Protein AF-A0A1Q8LIR0-F1 (afdb_monomer_lite)

pLDDT: mean 85.83, std 10.0, range [39.66, 95.12]

Radius of gyration: 16.7 Å; chains: 1; bounding box: 44×23×46 Å

Secondary structure (DSSP, 8-state):
-HHHHHHHHHHHHHHHHHHHHHHHHS-TTTHHHHHHHHHHHHHHHHHHHHHHHHHHHHHS-HHHHHHHHHHHHHHHHHHHHHHHHHSPPPP----

Sequence (95 aa):
MVARFVGGIGVGAASVVAPIYTTEIAPARLRGRLVGLVQFNVVLGVLTAYLSNWVLASLVADSVAWRWMFLVEAAPALLFFLLVFRSRKVPLAIR

Foldseek 3Di:
DVVVVVVVVVVVVCVVCVLVVLQQPDDPVCSVVSSVVVVVVVVVVVVVLVVQLVVLPVVDDPVCSVVVSVVVVVVVVVVVVVVVVVDDDDPRPDD

Structure (mmCIF, N/CA/C/O backbone):
data_AF-A0A1Q8LIR0-F1
#
_entry.id   AF-A0A1Q8LIR0-F1
#
loop_
_atom_site.group_PDB
_atom_site.id
_atom_site.type_symbol
_atom_site.label_atom_id
_atom_site.label_alt_id
_atom_site.label_comp_id
_atom_site.label_asym_id
_atom_site.label_entity_id
_atom_site.label_seq_id
_atom_site.pdbx_PDB_ins_code
_atom_site.Cartn_x
_atom_site.Cartn_y
_atom_site.Cartn_z
_atom_site.occupancy
_atom_site.B_iso_or_equiv
_atom_site.auth_seq_id
_atom_site.auth_comp_id
_atom_site.auth_asym_id
_atom_site.auth_atom_id
_atom_site.pdbx_PDB_model_num
ATOM 1 N N . MET A 1 1 ? -1.020 10.364 -17.686 1.00 78.31 1 MET A N 1
ATOM 2 C CA . MET A 1 1 ? -1.394 11.428 -16.718 1.00 78.31 1 MET A CA 1
ATOM 3 C C . MET A 1 1 ? -2.704 11.082 -16.027 1.00 78.31 1 MET A C 1
ATOM 5 O O . MET A 1 1 ? -2.699 10.972 -14.810 1.00 78.31 1 MET A O 1
ATOM 9 N N . VAL A 1 2 ? -3.770 10.778 -16.779 1.00 90.25 2 VAL A N 1
ATOM 10 C CA . VAL A 1 2 ? -5.067 10.322 -16.233 1.00 90.25 2 VAL A CA 1
ATOM 11 C C . VAL A 1 2 ? -4.926 9.175 -15.220 1.00 90.25 2 VAL A C 1
ATOM 13 O O . VAL A 1 2 ? -5.442 9.282 -14.116 1.00 90.25 2 VAL A O 1
ATOM 16 N N . ALA A 1 3 ? -4.144 8.132 -15.524 1.00 83.94 3 ALA A N 1
ATOM 17 C CA . ALA A 1 3 ? -3.935 7.011 -14.598 1.00 83.94 3 ALA A CA 1
ATOM 18 C C . ALA A 1 3 ? -3.334 7.426 -13.238 1.00 83.94 3 ALA A C 1
ATOM 20 O O . ALA A 1 3 ? -3.747 6.914 -12.203 1.00 83.94 3 ALA A O 1
ATOM 21 N N . ARG A 1 4 ? -2.404 8.394 -13.215 1.00 84.38 4 ARG A N 1
ATOM 22 C CA . ARG A 1 4 ? -1.818 8.896 -11.958 1.00 84.38 4 ARG A CA 1
ATOM 23 C C . ARG A 1 4 ? -2.799 9.769 -11.183 1.00 84.38 4 ARG A C 1
ATOM 25 O O . ARG A 1 4 ? -2.793 9.734 -9.962 1.00 84.38 4 ARG A O 1
ATOM 32 N N . PHE A 1 5 ? -3.641 10.525 -11.886 1.00 91.94 5 PHE A N 1
ATOM 33 C CA . PHE A 1 5 ? -4.692 11.326 -11.263 1.00 91.94 5 PHE A CA 1
ATOM 34 C C . PHE A 1 5 ? -5.733 10.435 -10.574 1.00 91.94 5 PHE A C 1
ATOM 36 O O . PHE A 1 5 ? -6.022 10.623 -9.396 1.00 91.94 5 PHE A O 1
ATOM 43 N N . VAL A 1 6 ? -6.218 9.405 -11.274 1.00 92.44 6 VAL A N 1
ATOM 44 C CA . VAL A 1 6 ? -7.150 8.415 -10.711 1.00 92.44 6 VAL A CA 1
ATOM 45 C C . VAL A 1 6 ? -6.507 7.660 -9.543 1.00 92.44 6 VAL A C 1
ATOM 47 O O . VAL A 1 6 ? -7.131 7.520 -8.493 1.00 92.44 6 VAL A O 1
ATOM 50 N N . GLY A 1 7 ? -5.243 7.244 -9.683 1.00 86.69 7 GLY A N 1
ATOM 51 C CA . GLY A 1 7 ? -4.482 6.633 -8.590 1.00 86.69 7 GLY A CA 1
ATOM 52 C C . GLY A 1 7 ? -4.356 7.553 -7.372 1.00 86.69 7 GLY A C 1
ATOM 53 O O . GLY A 1 7 ? -4.573 7.112 -6.250 1.00 86.69 7 GLY A O 1
ATOM 54 N N . GLY A 1 8 ? -4.102 8.847 -7.584 1.00 88.31 8 GLY A N 1
ATOM 55 C CA . GLY A 1 8 ? -4.032 9.846 -6.515 1.00 88.31 8 GLY A CA 1
ATOM 56 C C . GLY A 1 8 ? -5.345 10.001 -5.747 1.00 88.31 8 GLY A C 1
ATOM 57 O O . GLY A 1 8 ? -5.327 10.040 -4.518 1.00 88.31 8 GLY A O 1
ATOM 58 N N . ILE A 1 9 ? -6.486 10.012 -6.446 1.00 93.50 9 ILE A N 1
ATOM 59 C CA . ILE A 1 9 ? -7.811 10.009 -5.804 1.00 93.50 9 ILE A CA 1
ATOM 60 C C . ILE A 1 9 ? -7.997 8.737 -4.969 1.00 93.50 9 ILE A C 1
ATOM 62 O O . ILE A 1 9 ? -8.436 8.817 -3.824 1.00 93.50 9 ILE A O 1
ATOM 66 N N . GLY A 1 10 ? -7.627 7.574 -5.514 1.00 88.69 10 GLY A N 1
ATOM 67 C CA . GLY A 1 10 ? -7.708 6.297 -4.804 1.00 88.69 10 GLY A CA 1
ATOM 68 C C . GLY A 1 10 ? -6.878 6.280 -3.519 1.00 88.69 10 GLY A C 1
ATOM 69 O O . GLY A 1 10 ? -7.389 5.919 -2.462 1.00 88.69 10 GLY A O 1
ATOM 70 N N . VAL A 1 11 ? -5.625 6.737 -3.587 1.00 89.88 11 VAL A N 1
ATOM 71 C CA . VAL A 1 11 ? -4.725 6.827 -2.425 1.00 89.88 11 VAL A CA 1
ATOM 72 C C . VAL A 1 11 ? -5.257 7.814 -1.382 1.00 89.88 11 VAL A C 1
ATOM 74 O O . VAL A 1 11 ? -5.245 7.504 -0.191 1.00 89.88 11 VAL A O 1
ATOM 77 N N . GLY A 1 12 ? -5.769 8.973 -1.809 1.00 89.56 12 GLY A N 1
ATOM 78 C CA . GLY A 1 12 ? -6.356 9.973 -0.912 1.00 89.56 12 GLY A CA 1
ATOM 79 C C . GLY A 1 12 ? -7.632 9.489 -0.219 1.00 89.56 12 GLY A C 1
ATOM 80 O O . GLY A 1 12 ? -7.814 9.714 0.973 1.00 89.56 12 GLY A O 1
ATOM 81 N N . ALA A 1 13 ? -8.500 8.771 -0.932 1.00 91.88 13 ALA A N 1
ATOM 82 C CA . ALA A 1 13 ? -9.680 8.161 -0.328 1.00 91.88 13 ALA A CA 1
ATOM 83 C C . ALA A 1 13 ? -9.290 7.043 0.657 1.00 91.88 13 ALA A C 1
ATOM 85 O O . ALA A 1 13 ? -9.803 6.992 1.776 1.00 91.88 13 ALA A O 1
ATOM 86 N N . ALA A 1 14 ? -8.350 6.172 0.275 1.00 88.75 14 ALA A N 1
ATOM 87 C CA . ALA A 1 14 ? -7.903 5.057 1.106 1.00 88.75 14 ALA A CA 1
ATOM 88 C C . ALA A 1 14 ? -7.241 5.516 2.416 1.00 88.75 14 ALA A C 1
ATOM 90 O O . ALA A 1 14 ? -7.475 4.899 3.456 1.00 88.75 14 ALA A O 1
ATOM 91 N N . SER A 1 15 ? -6.466 6.606 2.392 1.00 88.00 15 SER A N 1
ATOM 92 C CA . SER A 1 15 ? -5.782 7.132 3.583 1.00 88.00 15 SER A CA 1
ATOM 93 C C . SER A 1 15 ? -6.740 7.667 4.650 1.00 88.00 15 SER A C 1
ATOM 95 O O . SER A 1 15 ? -6.402 7.653 5.831 1.00 88.00 15 SER A O 1
ATOM 97 N N . VAL A 1 16 ? -7.946 8.083 4.256 1.00 90.50 16 VAL A N 1
ATOM 98 C CA . VAL A 1 16 ? -9.002 8.529 5.175 1.00 90.50 16 VAL A CA 1
ATOM 99 C C . VAL A 1 16 ? -9.878 7.356 5.614 1.00 90.50 16 VAL A C 1
ATOM 101 O O . VAL A 1 16 ? -10.146 7.190 6.803 1.00 90.50 16 VAL A O 1
ATOM 104 N N . VAL A 1 17 ? -10.298 6.503 4.676 1.00 90.44 17 VAL A N 1
ATOM 105 C CA . VAL A 1 17 ? -11.223 5.394 4.959 1.00 90.44 17 VAL A CA 1
ATOM 106 C C . VAL A 1 17 ? -10.577 4.317 5.834 1.00 90.44 17 VAL A C 1
ATOM 108 O O . VAL A 1 17 ? -11.225 3.816 6.751 1.00 90.44 17 VAL A O 1
ATOM 111 N N . ALA A 1 18 ? -9.307 3.967 5.599 1.00 89.44 18 ALA A N 1
ATOM 112 C CA . ALA A 1 18 ? -8.625 2.903 6.338 1.00 89.44 18 ALA A CA 1
ATOM 113 C C . ALA A 1 18 ? -8.571 3.132 7.865 1.00 89.44 18 ALA A C 1
ATOM 115 O O . ALA A 1 18 ? -8.984 2.229 8.603 1.00 89.44 18 ALA A O 1
ATOM 116 N N . PRO A 1 19 ? -8.110 4.291 8.385 1.00 89.88 19 PRO A N 1
ATOM 117 C CA . PRO A 1 19 ? -8.108 4.533 9.824 1.00 89.88 19 PRO A CA 1
ATOM 118 C C . PRO A 1 19 ? -9.524 4.663 10.394 1.00 89.88 19 PRO A C 1
ATOM 120 O O . PRO A 1 19 ? -9.767 4.112 11.463 1.00 89.88 19 PRO A O 1
ATOM 123 N N . ILE A 1 20 ? -10.468 5.300 9.685 1.00 90.62 20 ILE A N 1
ATOM 124 C CA . ILE A 1 20 ? -11.863 5.441 10.149 1.00 90.62 20 ILE A CA 1
ATOM 125 C C . ILE A 1 20 ? -12.502 4.066 10.330 1.00 90.62 20 ILE A C 1
ATOM 127 O O . ILE A 1 20 ? -12.916 3.717 11.435 1.00 90.62 20 ILE A O 1
ATOM 131 N N . TYR A 1 21 ? -12.481 3.241 9.285 1.00 87.44 21 TYR A N 1
ATOM 132 C CA . TYR A 1 21 ? -13.024 1.888 9.344 1.00 87.44 21 TYR A CA 1
ATOM 133 C C . TYR A 1 21 ? -12.366 1.069 10.461 1.00 87.44 21 TYR A C 1
ATOM 135 O O . TYR A 1 21 ? -13.040 0.384 11.228 1.00 87.44 21 TYR A O 1
ATOM 143 N N . THR A 1 22 ? -11.044 1.196 10.618 1.00 88.38 22 THR A N 1
ATOM 144 C CA . THR A 1 22 ? -10.306 0.530 11.698 1.00 88.38 22 THR A CA 1
ATOM 145 C C . THR A 1 22 ? -10.770 0.999 13.080 1.00 88.38 22 THR A C 1
ATOM 147 O O . THR A 1 22 ? -10.885 0.175 13.983 1.00 88.38 22 THR A O 1
ATOM 150 N N . THR A 1 23 ? -11.069 2.288 13.275 1.00 88.56 23 THR A N 1
ATOM 151 C CA . THR A 1 23 ? -11.587 2.793 14.560 1.00 88.56 23 THR A CA 1
ATOM 152 C C . THR A 1 23 ? -12.993 2.309 14.883 1.00 88.56 23 THR A C 1
ATOM 154 O O . THR A 1 23 ? -13.279 2.054 16.055 1.00 88.56 23 THR A O 1
ATOM 157 N N . GLU A 1 24 ? -13.844 2.151 13.869 1.00 87.88 24 GLU A N 1
ATOM 158 C CA . GLU A 1 24 ? -15.231 1.707 14.028 1.00 87.88 24 GLU A CA 1
ATOM 159 C C . GLU A 1 24 ? -15.305 0.244 14.476 1.00 87.88 24 GLU A C 1
ATOM 161 O O . GLU A 1 24 ? -16.076 -0.101 15.368 1.00 87.88 24 GLU A O 1
ATOM 166 N N . ILE A 1 25 ? -14.447 -0.614 13.919 1.00 85.19 25 ILE A N 1
ATOM 167 C CA . ILE A 1 25 ? -14.404 -2.044 14.266 1.00 85.19 25 ILE A CA 1
ATOM 168 C C . ILE A 1 25 ? -13.571 -2.339 15.518 1.00 85.19 25 ILE A C 1
ATOM 170 O O . ILE A 1 25 ? -13.652 -3.431 16.086 1.00 85.19 25 ILE A O 1
ATOM 174 N N . ALA A 1 26 ? -12.713 -1.405 15.931 1.00 86.06 26 ALA A N 1
ATOM 175 C CA . ALA A 1 26 ? -11.733 -1.643 16.977 1.00 86.06 26 ALA A CA 1
ATOM 176 C C . ALA A 1 26 ? -12.353 -1.632 18.391 1.00 86.06 26 ALA A C 1
ATOM 178 O O . ALA A 1 26 ? -13.029 -0.666 18.775 1.00 86.06 26 ALA A O 1
ATOM 179 N N . PRO A 1 27 ? -12.022 -2.626 19.244 1.00 84.44 27 PRO A N 1
ATOM 180 C CA . PRO A 1 27 ? -12.369 -2.606 20.662 1.00 84.44 27 PRO A CA 1
ATOM 181 C C . PRO A 1 27 ? -11.784 -1.370 21.349 1.00 84.44 27 PRO A C 1
ATOM 183 O O . PRO A 1 27 ? -10.611 -1.054 21.142 1.00 84.44 27 PRO A O 1
ATOM 186 N N . ALA A 1 28 ? -12.555 -0.717 22.226 1.00 84.19 28 ALA A N 1
ATOM 187 C CA . ALA A 1 28 ? -12.191 0.564 22.851 1.00 84.19 28 ALA A CA 1
ATOM 188 C C . ALA A 1 28 ? -10.770 0.602 23.449 1.00 84.19 28 ALA A C 1
ATOM 190 O O . ALA A 1 28 ? -10.072 1.604 23.326 1.00 84.19 28 ALA A O 1
ATOM 191 N N . ARG A 1 29 ? -10.309 -0.514 24.027 1.00 87.81 29 ARG A N 1
ATOM 192 C CA . ARG A 1 29 ? -8.988 -0.644 24.668 1.00 87.81 29 ARG A CA 1
ATOM 193 C C . ARG A 1 29 ? -7.810 -0.661 23.684 1.00 87.81 29 ARG A C 1
ATOM 195 O O . ARG A 1 29 ? -6.690 -0.376 24.083 1.00 87.81 29 ARG A O 1
ATOM 202 N N . LEU A 1 30 ? -8.041 -1.027 22.420 1.00 89.50 30 LEU A N 1
ATOM 203 C CA . LEU A 1 30 ? -6.994 -1.249 21.412 1.00 89.50 30 LEU A CA 1
ATOM 204 C C . LEU A 1 30 ? -7.060 -0.273 20.231 1.00 89.50 30 LEU A C 1
ATOM 206 O O . LEU A 1 30 ? -6.208 -0.353 19.347 1.00 89.50 30 LEU A O 1
ATOM 210 N N . ARG A 1 31 ? -8.028 0.657 20.216 1.00 87.38 31 ARG A N 1
ATOM 211 C CA . ARG A 1 31 ? -8.253 1.608 19.110 1.00 87.38 31 ARG A CA 1
ATOM 212 C C . ARG A 1 31 ? -6.977 2.325 18.679 1.00 87.38 31 ARG A C 1
ATOM 214 O O . ARG A 1 31 ? -6.600 2.237 17.516 1.00 87.38 31 ARG A O 1
ATOM 221 N N . GLY A 1 32 ? -6.271 2.953 19.621 1.00 86.94 32 GLY A N 1
ATOM 222 C CA . GLY A 1 32 ? -5.038 3.688 19.317 1.00 86.94 32 GLY A CA 1
ATOM 223 C C . GLY A 1 32 ? -3.947 2.807 18.700 1.00 86.94 32 GLY A C 1
ATOM 224 O O . GLY A 1 32 ? -3.288 3.213 17.747 1.00 86.94 32 GLY A O 1
ATOM 225 N N . ARG A 1 33 ? -3.803 1.562 19.176 1.00 90.94 33 ARG A N 1
ATOM 226 C CA . ARG A 1 33 ? -2.812 0.618 18.641 1.00 90.94 33 ARG A CA 1
ATOM 227 C C . ARG A 1 33 ? -3.164 0.164 17.225 1.00 90.94 33 ARG A C 1
ATOM 229 O O . ARG A 1 33 ? -2.282 0.096 16.379 1.00 90.94 33 ARG A O 1
ATOM 236 N N . LEU A 1 34 ? -4.438 -0.131 16.962 1.00 89.81 34 LEU A N 1
ATOM 237 C CA . LEU A 1 34 ? -4.901 -0.571 15.643 1.00 89.81 34 LEU A CA 1
ATOM 238 C C . LEU A 1 34 ? -4.789 0.545 14.596 1.00 89.81 34 LEU A C 1
ATOM 240 O O . LEU A 1 34 ? -4.341 0.283 13.486 1.00 89.81 34 LEU A O 1
ATOM 244 N N . VAL A 1 35 ? -5.088 1.794 14.960 1.00 91.06 35 VAL A N 1
ATOM 245 C CA . VAL A 1 35 ? -4.859 2.952 14.077 1.00 91.06 35 VAL A CA 1
ATOM 246 C C . VAL A 1 35 ? -3.366 3.181 13.830 1.00 91.06 35 VAL A C 1
ATOM 248 O O . VAL A 1 35 ? -2.961 3.413 12.693 1.00 91.06 35 VAL A O 1
ATOM 251 N N . GLY A 1 36 ? -2.525 3.051 14.860 1.00 91.69 36 GLY A N 1
ATOM 252 C CA . GLY A 1 36 ? -1.069 3.126 14.701 1.00 91.69 36 GLY A CA 1
ATOM 253 C C . GLY A 1 36 ? -0.521 2.075 13.728 1.00 91.69 36 GLY A C 1
ATOM 254 O O . GLY A 1 36 ? 0.357 2.381 12.923 1.00 91.69 36 GLY A O 1
ATOM 255 N N . LEU A 1 37 ? -1.087 0.862 13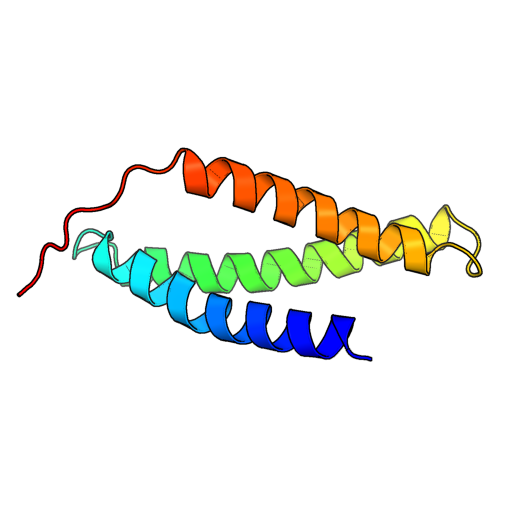.733 1.00 92.75 37 LEU A N 1
ATOM 256 C CA . LEU A 1 37 ? -0.732 -0.192 12.777 1.00 92.75 37 LEU A CA 1
ATOM 257 C C . LEU A 1 37 ? -1.095 0.166 11.329 1.00 92.75 37 LEU A C 1
ATOM 259 O O . LEU A 1 37 ? -0.358 -0.216 10.424 1.00 92.75 37 LEU A O 1
ATOM 263 N N . VAL A 1 38 ? -2.173 0.922 11.089 1.00 92.12 38 VAL A N 1
ATOM 264 C CA . VAL A 1 38 ? -2.505 1.415 9.739 1.00 92.12 38 VAL A CA 1
ATOM 265 C C . VAL A 1 38 ? -1.386 2.316 9.215 1.00 92.12 38 VAL A C 1
ATOM 267 O O . VAL A 1 38 ? -0.891 2.093 8.113 1.00 92.12 38 VAL A O 1
ATOM 270 N N . GLN A 1 39 ? -0.917 3.273 10.021 1.00 92.12 39 GLN A N 1
ATOM 271 C CA . GLN A 1 39 ? 0.186 4.157 9.624 1.00 92.12 39 GLN A CA 1
ATOM 272 C C . GLN A 1 39 ? 1.509 3.406 9.454 1.00 92.12 39 GLN A C 1
ATOM 274 O O . GLN A 1 39 ? 2.240 3.658 8.497 1.00 92.12 39 GLN A O 1
ATOM 279 N N . PHE A 1 40 ? 1.800 2.448 10.336 1.00 94.44 40 PHE A N 1
ATOM 280 C CA . PHE A 1 40 ? 2.956 1.569 10.176 1.00 94.44 40 PHE A CA 1
ATOM 281 C C . PHE A 1 40 ? 2.905 0.808 8.841 1.00 94.44 40 PHE A C 1
ATOM 283 O O . PHE A 1 40 ? 3.894 0.783 8.112 1.00 94.44 40 PHE A O 1
ATOM 290 N N . ASN A 1 41 ? 1.742 0.260 8.476 1.00 92.81 41 ASN A N 1
ATOM 291 C CA . ASN A 1 41 ? 1.557 -0.452 7.212 1.00 92.81 41 ASN A CA 1
ATOM 292 C C . ASN A 1 41 ? 1.731 0.453 5.985 1.00 92.81 41 ASN A C 1
ATOM 294 O O . ASN A 1 41 ? 2.253 -0.009 4.974 1.00 92.81 41 ASN A O 1
ATOM 298 N N . VAL A 1 42 ? 1.347 1.733 6.060 1.00 92.25 42 VAL A N 1
ATOM 299 C CA . VAL A 1 42 ? 1.604 2.699 4.975 1.00 92.25 42 VAL A CA 1
ATOM 300 C C . VAL A 1 42 ? 3.107 2.858 4.747 1.00 92.25 42 VAL A C 1
ATOM 302 O O . VAL A 1 42 ? 3.576 2.734 3.617 1.00 92.25 42 VAL A O 1
ATOM 305 N N . VAL A 1 43 ? 3.877 3.071 5.817 1.00 94.88 43 VAL A N 1
ATOM 306 C CA . VAL A 1 43 ? 5.340 3.209 5.723 1.00 94.88 43 VAL A CA 1
ATOM 307 C C . VAL A 1 43 ? 5.984 1.908 5.237 1.00 94.88 43 VAL A C 1
ATOM 309 O O . VAL A 1 43 ? 6.854 1.941 4.368 1.00 94.88 43 VAL A O 1
ATOM 312 N N . LEU A 1 44 ? 5.518 0.758 5.730 1.00 94.69 44 LEU A N 1
ATOM 313 C CA . LEU A 1 44 ? 5.967 -0.559 5.278 1.00 94.69 44 LEU A CA 1
ATOM 314 C C . LEU A 1 44 ? 5.695 -0.775 3.779 1.00 94.69 44 LEU A C 1
ATOM 316 O O . LEU A 1 44 ? 6.540 -1.319 3.068 1.00 94.69 44 LEU A O 1
ATOM 320 N N . GLY A 1 45 ? 4.541 -0.323 3.283 1.00 91.88 45 GLY A N 1
ATOM 321 C CA . GLY A 1 45 ? 4.191 -0.371 1.864 1.00 91.88 45 GLY A CA 1
ATOM 322 C C . GLY A 1 45 ? 5.138 0.468 1.007 1.00 91.88 45 GLY A C 1
ATOM 323 O O . GLY A 1 45 ? 5.654 -0.022 0.005 1.00 91.88 45 GLY A O 1
ATOM 324 N N . VAL A 1 46 ? 5.444 1.694 1.443 1.00 92.94 46 VAL A N 1
ATOM 325 C CA . VAL A 1 46 ? 6.420 2.568 0.768 1.00 92.94 46 VAL A CA 1
ATOM 326 C C . VAL A 1 46 ? 7.815 1.936 0.759 1.00 92.94 46 VAL A C 1
ATOM 328 O O . VAL A 1 46 ? 8.470 1.909 -0.282 1.00 92.94 46 VAL A O 1
ATOM 331 N N . LEU A 1 47 ? 8.257 1.363 1.882 1.00 95.12 47 LEU A N 1
ATOM 332 C CA . LEU A 1 47 ? 9.532 0.646 1.966 1.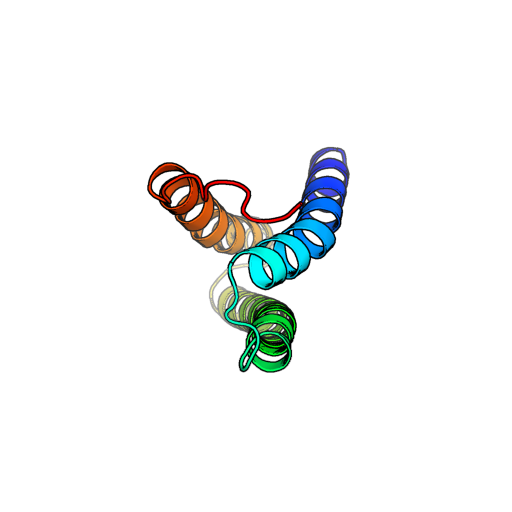00 95.12 47 LEU A CA 1
ATOM 333 C C . LEU A 1 47 ? 9.577 -0.543 0.995 1.00 95.12 47 LEU A C 1
ATOM 335 O O . LEU A 1 47 ? 10.566 -0.728 0.289 1.00 95.12 47 LEU A O 1
ATOM 339 N N . THR A 1 48 ? 8.496 -1.321 0.927 1.00 92.31 48 THR A N 1
ATOM 340 C CA . THR A 1 48 ? 8.389 -2.475 0.025 1.00 92.31 48 THR A CA 1
ATOM 341 C C . THR A 1 48 ? 8.424 -2.040 -1.440 1.00 92.31 48 THR A C 1
ATOM 343 O O . THR A 1 48 ? 9.074 -2.701 -2.243 1.00 92.31 48 THR A O 1
ATOM 346 N N . ALA A 1 49 ? 7.798 -0.910 -1.786 1.00 91.19 49 ALA A N 1
ATOM 347 C CA . ALA A 1 49 ? 7.859 -0.339 -3.130 1.00 91.19 49 ALA A CA 1
ATOM 348 C C . ALA A 1 49 ? 9.279 0.115 -3.506 1.00 91.19 49 ALA A C 1
ATOM 350 O O . ALA A 1 49 ? 9.728 -0.108 -4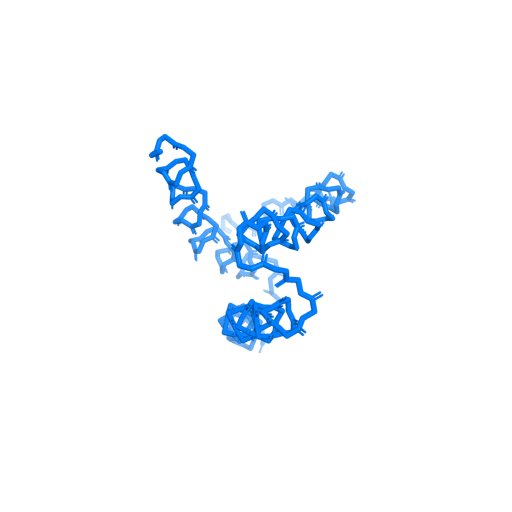.628 1.00 91.19 49 ALA A O 1
ATOM 351 N N . TYR A 1 50 ? 10.026 0.712 -2.573 1.00 91.94 50 TYR A N 1
ATOM 352 C CA . TYR A 1 50 ? 11.433 1.033 -2.820 1.00 91.94 50 TYR A CA 1
ATOM 353 C C . TYR A 1 50 ? 12.288 -0.220 -2.990 1.00 91.94 50 TYR A C 1
ATOM 355 O O . TYR A 1 50 ? 13.113 -0.273 -3.902 1.00 91.94 50 TYR A O 1
ATOM 363 N N . LEU A 1 51 ? 12.073 -1.238 -2.153 1.00 92.81 51 LEU A N 1
ATOM 364 C CA . LEU A 1 51 ? 12.811 -2.492 -2.236 1.00 92.81 51 LEU A CA 1
ATOM 365 C C . LEU A 1 51 ? 12.526 -3.224 -3.555 1.00 92.81 51 LEU A C 1
ATOM 367 O O . LEU A 1 51 ? 13.461 -3.666 -4.217 1.00 92.81 51 LEU A O 1
ATOM 371 N N . SER A 1 52 ? 11.261 -3.311 -3.976 1.00 90.25 52 SER A N 1
ATOM 372 C CA . SER A 1 52 ? 10.899 -3.933 -5.252 1.00 90.25 52 SER A CA 1
ATOM 373 C C . SER A 1 52 ? 11.452 -3.159 -6.448 1.00 90.25 52 SER A C 1
ATOM 375 O O . SER A 1 52 ? 11.958 -3.780 -7.381 1.00 90.25 52 SER A O 1
ATOM 377 N N . ASN A 1 53 ? 11.434 -1.823 -6.404 1.00 90.69 53 ASN A N 1
ATOM 378 C CA . ASN A 1 53 ? 12.027 -0.989 -7.448 1.00 90.69 53 ASN A CA 1
ATOM 379 C C . ASN A 1 53 ? 13.544 -1.181 -7.537 1.00 90.69 53 ASN A C 1
ATOM 381 O O . ASN A 1 53 ? 14.074 -1.267 -8.642 1.00 90.69 53 ASN A O 1
ATOM 385 N N . TRP A 1 54 ? 14.234 -1.287 -6.399 1.00 89.31 54 TRP A N 1
ATOM 386 C CA . TRP A 1 54 ? 15.671 -1.557 -6.359 1.00 89.31 54 TRP A CA 1
ATOM 387 C C . TRP A 1 54 ? 16.007 -2.936 -6.939 1.00 89.31 54 TRP A C 1
ATOM 389 O O . TRP A 1 54 ? 16.884 -3.048 -7.795 1.00 89.31 54 TRP A O 1
ATOM 399 N N . VAL A 1 55 ? 15.259 -3.975 -6.549 1.00 89.56 55 VAL A N 1
ATOM 400 C CA . VAL A 1 55 ? 15.425 -5.326 -7.104 1.00 89.56 55 VAL A CA 1
ATOM 401 C C . VAL A 1 55 ? 15.182 -5.323 -8.617 1.00 89.56 55 VAL A C 1
ATOM 403 O O . VAL A 1 55 ? 16.015 -5.824 -9.370 1.00 89.56 55 VAL A O 1
ATOM 406 N N . LEU A 1 56 ? 14.090 -4.710 -9.086 1.00 88.00 56 LEU A N 1
ATOM 407 C CA . LEU A 1 56 ? 13.762 -4.636 -10.513 1.00 88.00 56 LEU A CA 1
ATOM 408 C C . LEU A 1 56 ? 14.813 -3.875 -11.323 1.00 88.00 56 LEU A C 1
ATOM 410 O O . LEU A 1 56 ? 15.152 -4.322 -12.415 1.00 88.00 56 LEU A O 1
ATOM 414 N N . ALA A 1 57 ? 15.361 -2.782 -10.788 1.00 85.56 57 ALA A N 1
ATOM 415 C CA . ALA A 1 57 ? 16.426 -2.026 -11.444 1.00 85.56 57 ALA A CA 1
ATOM 416 C C . ALA A 1 57 ? 17.712 -2.853 -11.637 1.00 85.56 57 ALA A C 1
ATOM 418 O O . ALA A 1 57 ? 18.460 -2.612 -12.577 1.00 85.56 57 ALA A O 1
ATOM 419 N N . SER A 1 58 ? 17.965 -3.850 -10.781 1.00 85.31 58 SER A N 1
ATOM 420 C CA . SER A 1 58 ? 19.128 -4.741 -10.921 1.00 85.31 58 SER A CA 1
ATOM 421 C C . SER A 1 58 ? 18.903 -5.945 -11.847 1.00 85.31 58 SER A C 1
ATOM 423 O O . SER A 1 58 ? 19.869 -6.541 -12.318 1.00 85.31 58 SER A O 1
ATOM 425 N N . LEU A 1 59 ? 17.645 -6.312 -12.116 1.00 86.00 59 LEU A N 1
ATOM 426 C CA . LEU A 1 59 ? 17.282 -7.521 -12.871 1.00 86.00 59 LEU A CA 1
ATOM 427 C C . LEU A 1 59 ? 16.766 -7.238 -14.285 1.00 86.00 59 LEU A C 1
ATOM 429 O O . LEU A 1 59 ? 16.748 -8.137 -15.126 1.00 86.00 59 LEU A O 1
ATOM 433 N N . VAL A 1 60 ? 16.286 -6.023 -14.545 1.00 86.06 60 VAL A N 1
ATOM 434 C CA . VAL A 1 60 ? 15.518 -5.688 -15.744 1.00 86.06 60 VAL A CA 1
ATOM 435 C C . VAL A 1 60 ? 16.109 -4.451 -16.412 1.00 86.06 60 VAL A C 1
ATOM 437 O O . VAL A 1 60 ? 16.458 -3.487 -15.743 1.00 86.06 60 VAL A O 1
ATOM 440 N N . ALA A 1 61 ? 1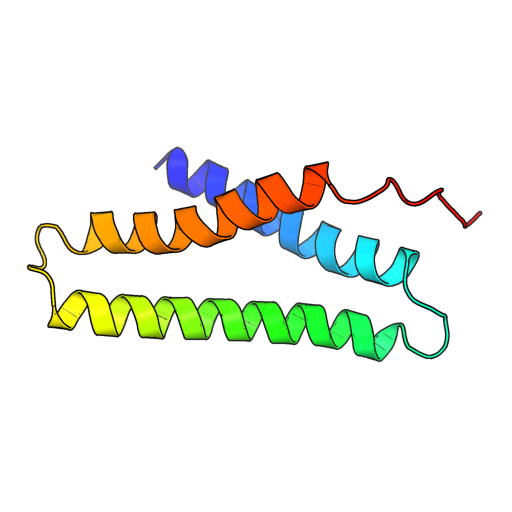6.178 -4.454 -17.746 1.00 84.56 61 ALA A N 1
ATOM 441 C CA . ALA A 1 61 ? 16.626 -3.291 -18.507 1.00 84.56 61 ALA A CA 1
ATOM 442 C C . ALA A 1 61 ? 15.729 -2.063 -18.252 1.00 84.56 61 ALA A C 1
ATOM 444 O O . ALA A 1 61 ? 14.497 -2.168 -18.265 1.00 84.56 61 ALA A O 1
ATOM 445 N N . ASP A 1 62 ? 16.344 -0.886 -18.114 1.00 81.00 62 ASP A N 1
ATOM 446 C CA . ASP A 1 62 ? 15.669 0.380 -17.780 1.00 81.0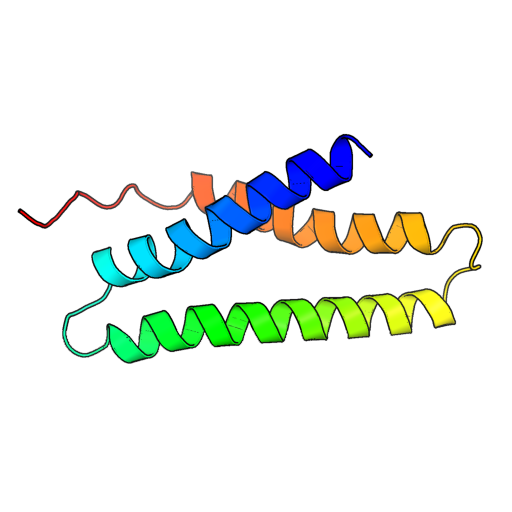0 62 ASP A CA 1
ATOM 447 C C . ASP A 1 62 ? 14.491 0.720 -18.707 1.00 81.00 62 ASP A C 1
ATOM 449 O O . ASP A 1 62 ? 13.487 1.297 -18.282 1.00 81.00 62 ASP A O 1
ATOM 453 N N . SER A 1 63 ? 14.568 0.300 -19.973 1.00 84.06 63 SER A N 1
ATOM 454 C CA . SER A 1 63 ? 13.523 0.527 -20.978 1.00 84.06 63 SER A CA 1
ATOM 455 C C . SER A 1 63 ? 12.185 -0.143 -20.639 1.00 84.06 63 SER A C 1
ATOM 457 O O . SER A 1 63 ? 11.126 0.348 -21.042 1.00 84.06 63 SER A O 1
ATOM 459 N N . VAL A 1 64 ? 12.208 -1.245 -19.882 1.00 87.44 64 VAL A N 1
ATOM 460 C CA . VAL A 1 64 ? 11.019 -2.028 -19.510 1.00 87.44 64 VAL A CA 1
ATOM 461 C C . VAL A 1 64 ? 10.787 -2.106 -18.001 1.00 87.44 64 VAL A C 1
ATOM 463 O O . VAL A 1 64 ? 9.678 -2.453 -17.592 1.00 87.44 64 VAL A O 1
ATOM 466 N N . ALA A 1 65 ? 11.764 -1.725 -17.172 1.00 85.31 65 ALA A N 1
ATOM 467 C CA . ALA A 1 65 ? 11.673 -1.764 -15.711 1.00 85.31 65 ALA A CA 1
ATOM 468 C C . ALA A 1 65 ? 10.429 -1.034 -15.166 1.00 85.31 65 ALA A C 1
ATOM 470 O O . ALA A 1 65 ? 9.712 -1.578 -14.327 1.00 85.31 65 ALA A O 1
ATOM 471 N N . TRP A 1 66 ? 10.088 0.138 -15.715 1.00 83.81 66 TRP A N 1
ATOM 472 C CA . TRP A 1 66 ? 8.918 0.919 -15.287 1.00 83.81 66 TRP A CA 1
ATOM 473 C C . TRP A 1 66 ? 7.586 0.159 -15.420 1.00 83.81 66 TRP A C 1
ATOM 475 O O . TRP A 1 66 ? 6.679 0.370 -14.616 1.00 83.81 66 TRP A O 1
ATOM 485 N N . ARG A 1 67 ? 7.455 -0.746 -16.403 1.00 87.31 67 ARG A N 1
ATOM 486 C CA . ARG A 1 67 ? 6.243 -1.567 -16.599 1.00 87.31 67 ARG A CA 1
ATOM 487 C C . ARG A 1 67 ? 6.097 -2.588 -15.479 1.00 87.31 67 ARG A C 1
ATOM 489 O O . ARG A 1 67 ? 4.996 -2.804 -14.982 1.00 87.31 67 ARG A O 1
ATOM 496 N N . TRP A 1 68 ? 7.214 -3.189 -15.080 1.00 86.69 68 TRP A N 1
ATOM 497 C CA . TRP A 1 68 ? 7.262 -4.168 -14.000 1.00 86.69 68 TRP A CA 1
ATOM 498 C C . TRP A 1 68 ? 7.032 -3.529 -12.634 1.0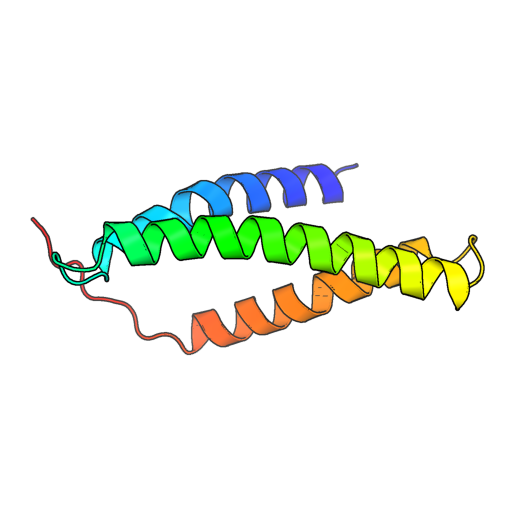0 86.69 68 TRP A C 1
ATOM 500 O O . TRP A 1 68 ? 6.337 -4.119 -11.815 1.00 86.69 68 TRP A O 1
ATOM 510 N N . MET A 1 69 ? 7.508 -2.299 -12.420 1.00 87.38 69 MET A N 1
ATOM 511 C CA . MET A 1 69 ? 7.241 -1.546 -11.188 1.00 87.38 69 MET A CA 1
ATOM 512 C C . MET A 1 69 ? 5.731 -1.350 -10.961 1.00 87.38 69 MET A C 1
ATOM 514 O O . MET A 1 69 ? 5.234 -1.614 -9.869 1.00 87.38 69 MET A O 1
ATOM 518 N N . PHE A 1 70 ? 4.971 -0.995 -12.005 1.00 85.38 70 PHE A N 1
ATOM 519 C CA . PHE A 1 70 ? 3.504 -0.916 -11.915 1.00 85.38 70 PHE A CA 1
ATOM 520 C C . PHE A 1 70 ? 2.834 -2.280 -11.713 1.00 85.38 70 PHE A C 1
ATOM 522 O O . PHE A 1 70 ? 1.814 -2.374 -11.033 1.00 85.38 70 PHE A O 1
ATOM 529 N N . LEU A 1 71 ? 3.390 -3.347 -12.294 1.00 86.56 71 LEU A N 1
ATOM 530 C CA . LEU A 1 71 ? 2.839 -4.695 -12.150 1.00 86.56 71 LEU A CA 1
ATOM 531 C C . LEU A 1 71 ? 2.974 -5.215 -10.711 1.00 86.56 71 LEU A C 1
ATOM 533 O O . LEU A 1 71 ? 2.069 -5.877 -10.205 1.00 86.56 71 LEU A O 1
ATOM 537 N N . VAL A 1 72 ? 4.077 -4.869 -10.041 1.00 88.69 72 VAL A N 1
ATOM 538 C CA . VAL A 1 72 ? 4.296 -5.195 -8.627 1.00 88.69 72 VAL A CA 1
ATOM 539 C C . VAL A 1 72 ? 3.280 -4.499 -7.725 1.00 88.69 72 VAL A C 1
ATOM 541 O O . VAL A 1 72 ? 2.838 -5.114 -6.765 1.00 88.69 72 VAL A O 1
ATOM 544 N N . GLU A 1 73 ? 2.865 -3.268 -8.031 1.00 86.75 73 GLU A N 1
ATOM 545 C CA . GLU A 1 73 ? 1.795 -2.569 -7.299 1.00 86.75 73 GLU A CA 1
ATOM 546 C C . GLU A 1 73 ? 0.402 -3.152 -7.604 1.00 86.75 73 GLU A C 1
ATOM 548 O O . GLU A 1 73 ? -0.451 -3.262 -6.720 1.00 86.75 73 GLU A O 1
ATOM 553 N N . ALA A 1 74 ? 0.173 -3.593 -8.844 1.00 88.12 74 ALA A N 1
ATOM 554 C CA . ALA A 1 74 ? -1.100 -4.181 -9.254 1.00 88.12 74 ALA A CA 1
ATOM 555 C C . ALA A 1 74 ? -1.418 -5.497 -8.516 1.00 88.12 74 ALA A C 1
ATOM 557 O O . ALA A 1 74 ? -2.584 -5.777 -8.234 1.00 88.12 74 ALA A O 1
ATOM 558 N N . ALA A 1 75 ? -0.401 -6.292 -8.167 1.00 90.31 75 ALA A N 1
ATOM 559 C CA . ALA A 1 75 ? -0.572 -7.560 -7.455 1.00 90.31 75 ALA A CA 1
ATOM 560 C C . ALA A 1 75 ? -1.230 -7.420 -6.056 1.00 90.31 75 ALA A C 1
ATOM 562 O O . ALA A 1 75 ? -2.280 -8.033 -5.838 1.00 90.31 75 ALA A O 1
ATOM 563 N N . PRO A 1 76 ? -0.701 -6.621 -5.104 1.00 88.69 76 PRO A N 1
ATOM 564 C CA . PRO A 1 76 ? -1.345 -6.394 -3.814 1.00 88.69 76 PRO A CA 1
ATOM 565 C C . PRO A 1 76 ? -2.672 -5.639 -3.949 1.00 88.69 76 PRO A C 1
ATOM 567 O O . PRO A 1 76 ? -3.581 -5.902 -3.165 1.00 88.69 76 PRO A O 1
ATOM 570 N N . ALA A 1 77 ? -2.835 -4.764 -4.951 1.00 88.75 77 ALA A N 1
ATOM 571 C CA . ALA A 1 77 ? -4.111 -4.097 -5.211 1.00 88.75 77 ALA A CA 1
ATOM 572 C C . ALA A 1 77 ? -5.215 -5.097 -5.601 1.00 88.75 77 ALA A C 1
ATOM 574 O O . ALA A 1 77 ? -6.322 -5.038 -5.062 1.00 88.75 77 ALA A O 1
ATOM 575 N N . LEU A 1 78 ? -4.910 -6.056 -6.482 1.00 91.19 78 LEU A N 1
ATOM 576 C CA . LEU A 1 78 ? -5.841 -7.117 -6.868 1.00 91.19 78 LEU A CA 1
ATOM 577 C C . LEU A 1 78 ? -6.151 -8.048 -5.692 1.00 91.19 78 LEU A C 1
ATOM 579 O O . LEU A 1 78 ? -7.311 -8.392 -5.463 1.00 91.19 78 LEU A O 1
ATOM 583 N N . LEU A 1 79 ? -5.130 -8.423 -4.917 1.00 90.88 79 LEU A N 1
ATOM 584 C CA . LEU A 1 79 ? -5.316 -9.222 -3.709 1.00 90.88 79 LEU A CA 1
ATOM 585 C C . LEU A 1 79 ? -6.242 -8.508 -2.715 1.00 90.88 79 LEU A C 1
ATOM 587 O O . LEU A 1 79 ? -7.198 -9.109 -2.228 1.00 90.88 79 LEU A O 1
ATOM 591 N N . PHE A 1 80 ? -6.001 -7.223 -2.450 1.00 88.06 80 PHE A N 1
ATOM 592 C CA . PHE A 1 80 ? -6.846 -6.414 -1.576 1.00 88.06 80 PHE A CA 1
ATOM 593 C C . PHE A 1 80 ? -8.283 -6.333 -2.097 1.00 88.06 80 PHE A C 1
ATOM 595 O O . PHE A 1 80 ? -9.219 -6.570 -1.335 1.00 88.06 80 PHE A O 1
ATOM 602 N N . PHE A 1 81 ? -8.461 -6.080 -3.397 1.00 89.31 81 PHE A N 1
ATOM 603 C CA . PHE A 1 81 ? -9.774 -6.051 -4.037 1.00 89.31 81 PHE A CA 1
ATOM 604 C C . PHE A 1 81 ? -10.546 -7.352 -3.782 1.00 89.31 81 PHE A C 1
ATOM 606 O O . PHE A 1 81 ? -11.672 -7.304 -3.295 1.00 89.31 81 PHE A O 1
ATOM 613 N N . LEU A 1 82 ? -9.923 -8.515 -4.004 1.00 91.69 82 LEU A N 1
ATOM 614 C CA . LEU A 1 82 ? -10.541 -9.823 -3.750 1.00 91.69 82 LEU A CA 1
ATOM 615 C C . LEU A 1 82 ? -10.865 -10.057 -2.265 1.00 91.69 82 LEU A C 1
ATOM 617 O O . LEU A 1 82 ? -11.927 -10.594 -1.938 1.00 91.69 82 LEU A O 1
ATOM 621 N N . LEU A 1 83 ? -9.975 -9.646 -1.358 1.00 88.50 83 LEU A N 1
ATOM 622 C CA . LEU A 1 83 ? -10.171 -9.796 0.086 1.00 88.50 83 LEU A CA 1
ATOM 623 C C . LEU A 1 83 ? -11.340 -8.950 0.601 1.00 88.50 83 LEU A C 1
ATOM 625 O O . LEU A 1 83 ? -12.109 -9.422 1.442 1.00 88.50 83 LEU A O 1
ATOM 629 N N . VAL A 1 84 ? -11.521 -7.738 0.070 1.00 86.50 84 VAL A N 1
ATOM 630 C CA . VAL A 1 84 ? -12.633 -6.852 0.440 1.00 86.50 84 VAL A CA 1
ATOM 631 C C . VAL A 1 84 ? -13.985 -7.500 0.141 1.00 86.50 84 VAL A C 1
ATOM 633 O O . VAL A 1 84 ? -14.850 -7.481 1.014 1.00 86.50 84 VAL A O 1
ATOM 636 N N . PHE A 1 85 ? -14.167 -8.163 -1.008 1.00 84.56 85 PHE A N 1
ATOM 637 C CA . PHE A 1 85 ? -15.428 -8.873 -1.296 1.00 84.56 85 PHE A CA 1
ATOM 638 C C . PHE A 1 85 ? -15.718 -10.022 -0.331 1.00 84.56 85 PHE A C 1
ATOM 640 O O . PHE A 1 85 ? -16.879 -10.374 -0.124 1.00 84.56 85 PHE A O 1
ATOM 647 N N . ARG A 1 86 ? -14.679 -10.619 0.261 1.00 82.75 86 ARG A N 1
ATOM 648 C CA . ARG A 1 86 ? -14.837 -11.704 1.233 1.00 82.75 86 ARG A CA 1
ATOM 649 C C . ARG A 1 86 ? -15.048 -11.199 2.661 1.00 82.75 86 ARG A C 1
ATOM 651 O O . ARG A 1 86 ? -15.550 -11.951 3.499 1.00 82.75 86 ARG A O 1
ATOM 658 N N . SER A 1 87 ? -14.688 -9.950 2.946 1.00 76.56 87 SER A N 1
ATOM 659 C CA . SER A 1 87 ? -14.953 -9.326 4.240 1.00 76.56 87 SER A CA 1
ATOM 660 C C . SER A 1 87 ? -16.466 -9.178 4.466 1.00 76.56 87 SER A C 1
ATOM 662 O O . SER A 1 87 ? -17.208 -8.721 3.596 1.00 76.56 87 SER A O 1
ATOM 664 N N . ARG A 1 88 ? -16.964 -9.625 5.628 1.00 62.22 88 ARG A N 1
ATOM 665 C CA . ARG A 1 88 ? -18.373 -9.414 5.993 1.00 62.22 88 ARG A CA 1
ATOM 666 C C . ARG A 1 88 ? -18.581 -7.939 6.310 1.00 62.22 88 ARG A C 1
ATOM 668 O O . ARG A 1 88 ? -17.780 -7.348 7.029 1.00 62.22 88 ARG A O 1
ATOM 675 N N . LYS A 1 89 ? -19.688 -7.380 5.820 1.00 61.28 89 LYS A N 1
ATOM 676 C CA . LYS A 1 89 ? -20.139 -6.032 6.176 1.00 61.28 89 LYS A CA 1
ATOM 677 C C . LYS A 1 89 ? -20.259 -5.938 7.696 1.00 61.28 89 LYS A C 1
ATOM 679 O O . LYS A 1 89 ? -20.987 -6.722 8.305 1.00 61.28 89 LYS A O 1
ATOM 684 N N . VAL A 1 90 ? -19.536 -5.000 8.290 1.00 57.78 90 VAL A N 1
ATOM 685 C CA . VAL A 1 90 ? -19.665 -4.689 9.712 1.00 57.78 90 VAL A CA 1
ATOM 686 C C . VAL A 1 90 ? -21.003 -3.973 9.907 1.00 57.78 90 VAL A C 1
ATOM 688 O O . VAL A 1 90 ? -21.268 -3.001 9.196 1.00 57.78 90 VAL A O 1
ATOM 691 N N . PRO A 1 91 ? -21.876 -4.443 10.815 1.00 52.81 91 PRO A N 1
ATOM 692 C CA . PRO A 1 91 ? -23.050 -3.676 11.189 1.00 52.81 91 PRO A CA 1
ATOM 693 C C . PRO A 1 91 ? -22.564 -2.417 11.906 1.00 52.81 91 PRO A C 1
ATOM 695 O O . PRO A 1 91 ? -21.794 -2.518 12.859 1.00 52.81 91 PRO A O 1
ATOM 698 N N . LEU A 1 92 ? -22.988 -1.250 11.422 1.00 59.78 92 LEU A N 1
ATOM 699 C CA . LEU A 1 92 ? -22.781 0.047 12.065 1.00 59.78 92 LEU A CA 1
ATOM 700 C C . LEU A 1 92 ? -23.290 -0.015 13.515 1.00 59.78 92 LEU A C 1
ATOM 702 O O . LEU A 1 92 ? -24.461 0.235 13.783 1.00 59.78 92 LEU A O 1
ATOM 706 N N . ALA A 1 93 ? -22.420 -0.378 14.449 1.00 58.66 93 ALA A N 1
ATOM 707 C CA . ALA A 1 93 ? -22.567 -0.040 15.851 1.00 58.66 93 ALA A CA 1
ATOM 708 C C . ALA A 1 93 ? -21.782 1.260 16.000 1.00 58.66 93 ALA A C 1
ATOM 710 O O . ALA A 1 93 ? -20.556 1.226 16.011 1.00 58.66 93 ALA A O 1
ATOM 711 N N . ILE A 1 94 ? -22.429 2.417 15.860 1.00 51.19 94 ILE A N 1
ATOM 712 C CA . ILE A 1 94 ? -22.658 3.430 16.913 1.00 51.19 94 ILE A CA 1
ATOM 713 C C . ILE A 1 94 ? -23.233 4.631 16.114 1.00 51.19 94 ILE A C 1
ATOM 715 O O . ILE A 1 94 ? -22.603 5.049 15.146 1.00 51.19 94 ILE A O 1
ATOM 719 N N . ARG A 1 95 ? -24.489 5.090 16.238 1.00 39.66 95 ARG A N 1
ATOM 720 C CA . ARG A 1 95 ? -25.077 5.851 17.363 1.00 39.66 95 ARG A CA 1
ATOM 721 C C . ARG A 1 95 ? -24.311 5.832 18.670 1.00 39.66 95 ARG A C 1
ATOM 723 O O . ARG A 1 95 ? -24.168 4.731 19.237 1.00 39.66 95 ARG A O 1
#